Protein AF-A0A0X3ARE8-F1 (afdb_monomer_lite)

Foldseek 3Di:
DPDKDKAKAFPQDDPPGDDCVVVVVVQWDFQEDAPPTITMTINDPDPDDRDDYDDPCRRDVHDPDPQFEEAEEEVPDVCSVVVVVVVVVVCVVVVGDYHYHYDDD

Structure (mmCIF, N/CA/C/O backbone):
data_AF-A0A0X3ARE8-F1
#
_entry.id   AF-A0A0X3ARE8-F1
#
loop_
_atom_site.group_PDB
_atom_site.id
_atom_site.type_symbol
_atom_site.label_atom_id
_atom_site.label_alt_id
_atom_site.label_comp_id
_atom_site.label_asym_id
_atom_site.label_entity_id
_atom_site.label_seq_id
_atom_site.pdbx_PDB_ins_code
_atom_site.Cartn_x
_atom_site.Cartn_y
_atom_site.Cartn_z
_atom_site.occupancy
_atom_site.B_iso_or_equiv
_atom_site.auth_seq_id
_atom_site.auth_comp_id
_atom_site.auth_asym_id
_atom_site.auth_atom_id
_atom_site.pdbx_PDB_model_num
ATOM 1 N N . MET A 1 1 ? 22.165 11.917 -5.296 1.00 52.06 1 MET A N 1
ATOM 2 C CA . MET A 1 1 ? 20.782 11.415 -5.185 1.00 52.06 1 MET A CA 1
ATOM 3 C C . MET A 1 1 ? 20.579 10.477 -6.362 1.00 52.06 1 MET A C 1
ATOM 5 O O . MET A 1 1 ? 20.534 10.952 -7.488 1.00 52.06 1 MET A O 1
ATOM 9 N N . ASP A 1 2 ? 20.606 9.164 -6.132 1.00 66.00 2 ASP A N 1
ATOM 10 C CA . ASP A 1 2 ? 20.349 8.188 -7.197 1.00 66.00 2 ASP A CA 1
ATOM 11 C C . ASP A 1 2 ? 18.879 8.305 -7.598 1.00 66.00 2 ASP A C 1
ATOM 13 O O . ASP A 1 2 ? 17.991 7.902 -6.848 1.00 66.00 2 ASP A O 1
ATOM 17 N N . ILE A 1 3 ? 18.608 8.890 -8.761 1.00 69.44 3 ILE A N 1
ATOM 18 C CA . ILE A 1 3 ? 17.250 8.945 -9.296 1.00 69.44 3 ILE A CA 1
ATOM 19 C C . ILE A 1 3 ? 16.890 7.525 -9.735 1.00 69.44 3 ILE A C 1
ATOM 21 O O . ILE A 1 3 ? 17.490 6.986 -10.662 1.00 69.44 3 ILE A O 1
ATOM 25 N N . ARG A 1 4 ? 15.920 6.905 -9.063 1.00 80.25 4 ARG A N 1
ATOM 26 C CA . ARG A 1 4 ? 15.385 5.585 -9.422 1.00 80.25 4 ARG A CA 1
ATOM 27 C C . ARG A 1 4 ? 13.883 5.713 -9.633 1.00 80.25 4 ARG A C 1
ATOM 29 O O . ARG A 1 4 ? 13.137 5.699 -8.655 1.00 80.25 4 ARG A O 1
ATOM 36 N N . PRO A 1 5 ? 13.427 5.912 -10.881 1.00 92.38 5 PRO A N 1
ATOM 37 C CA . PRO A 1 5 ? 12.008 6.049 -11.158 1.00 92.38 5 PRO A CA 1
ATOM 38 C C . PRO A 1 5 ? 11.291 4.736 -10.849 1.00 92.38 5 PRO A C 1
ATOM 40 O O . PRO A 1 5 ? 11.599 3.697 -11.440 1.00 92.38 5 PRO A O 1
ATOM 43 N N . ILE A 1 6 ? 10.325 4.804 -9.937 1.00 95.12 6 ILE A N 1
ATOM 44 C CA . ILE A 1 6 ? 9.466 3.683 -9.565 1.00 95.12 6 ILE A CA 1
ATOM 45 C C . ILE A 1 6 ? 8.000 4.068 -9.687 1.00 95.12 6 ILE A C 1
ATOM 47 O O . ILE A 1 6 ? 7.633 5.231 -9.525 1.00 95.12 6 ILE A O 1
ATOM 51 N N . ILE A 1 7 ? 7.159 3.081 -9.968 1.00 96.44 7 ILE A N 1
ATOM 52 C CA . ILE A 1 7 ? 5.709 3.249 -10.033 1.00 96.44 7 ILE A CA 1
ATOM 53 C C . ILE A 1 7 ? 5.034 1.991 -9.491 1.00 96.44 7 ILE A C 1
ATOM 55 O O . ILE A 1 7 ? 5.464 0.871 -9.772 1.00 96.44 7 ILE A 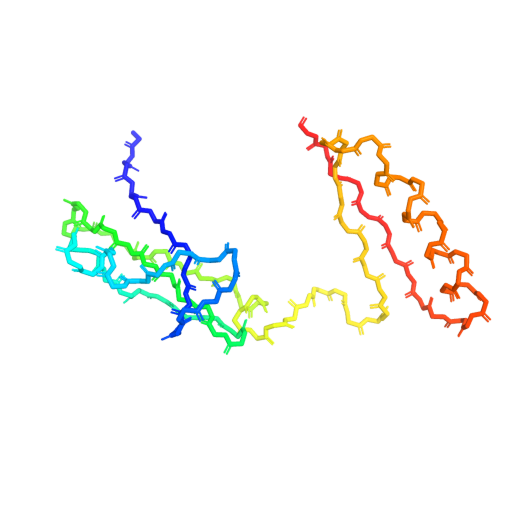O 1
ATOM 59 N N . VAL A 1 8 ? 3.962 2.178 -8.726 1.00 96.69 8 VAL A N 1
ATOM 60 C CA . VAL A 1 8 ? 3.051 1.090 -8.369 1.00 96.69 8 VAL A CA 1
ATOM 61 C C . VAL A 1 8 ? 1.957 1.023 -9.428 1.00 96.69 8 VAL A C 1
ATOM 63 O O . VAL A 1 8 ? 1.259 2.002 -9.687 1.00 96.69 8 VAL A O 1
ATOM 66 N N . SER A 1 9 ? 1.821 -0.139 -10.053 1.00 97.25 9 SER A N 1
ATOM 67 C CA . SER A 1 9 ? 0.769 -0.447 -11.018 1.00 97.25 9 SER A CA 1
ATOM 68 C C . SER A 1 9 ? 0.036 -1.717 -10.581 1.00 97.25 9 SER A C 1
ATOM 70 O O . SER A 1 9 ? 0.105 -2.134 -9.423 1.00 97.25 9 SER A O 1
ATOM 72 N N . SER A 1 10 ? -0.713 -2.322 -11.495 1.00 97.25 10 SER A N 1
ATOM 73 C CA . SER A 1 10 ? -1.488 -3.525 -11.245 1.00 97.25 10 SER A CA 1
ATOM 74 C C . SER A 1 10 ? -1.355 -4.541 -12.373 1.00 97.25 10 SER A C 1
ATOM 76 O O . SER A 1 10 ? -1.073 -4.201 -13.523 1.00 97.25 10 SER A O 1
ATOM 78 N N . THR A 1 11 ? -1.596 -5.810 -12.044 1.00 96.44 11 THR A N 1
ATOM 79 C CA . THR A 1 11 ? -1.513 -6.933 -12.992 1.00 96.44 11 THR A CA 1
ATOM 80 C C . THR A 1 11 ? -2.438 -6.770 -14.206 1.00 96.44 11 THR A C 1
ATOM 82 O O . THR A 1 11 ? -2.128 -7.274 -15.288 1.00 96.44 11 THR A O 1
ATOM 85 N N . LYS A 1 12 ? -3.557 -6.053 -14.042 1.00 95.38 12 LYS A N 1
ATOM 86 C CA . LYS A 1 12 ? -4.552 -5.687 -15.067 1.00 95.38 12 LYS A CA 1
ATOM 87 C C . LYS A 1 12 ? -4.990 -4.235 -14.841 1.00 95.38 12 LYS A C 1
ATOM 89 O O . LYS A 1 12 ? -4.960 -3.827 -13.689 1.00 95.38 12 LYS A O 1
ATOM 94 N N . PRO A 1 13 ? -5.472 -3.491 -15.855 1.00 94.12 13 PRO A N 1
ATOM 95 C CA . PRO A 1 13 ? -5.984 -2.134 -15.654 1.00 94.12 13 PRO A CA 1
ATOM 96 C C . PRO A 1 13 ? -7.036 -2.060 -14.536 1.00 94.12 13 PRO A C 1
ATOM 98 O O . PRO A 1 13 ? -7.959 -2.880 -14.484 1.00 94.12 13 PRO A O 1
ATOM 101 N N . LYS A 1 14 ? -6.889 -1.080 -13.641 1.00 93.94 14 LYS A N 1
ATOM 102 C CA . LYS A 1 14 ? -7.788 -0.821 -12.508 1.00 93.94 14 LYS A CA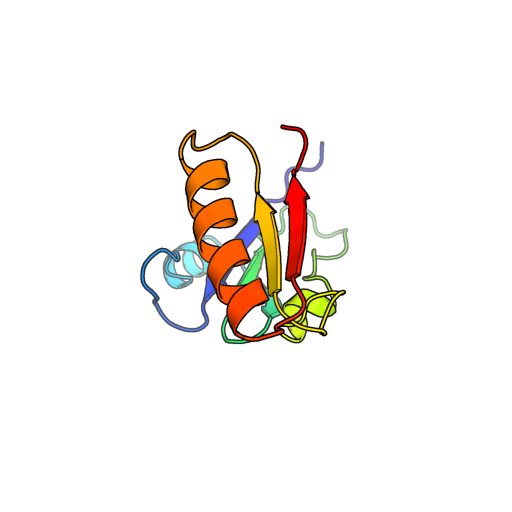 1
ATOM 103 C C . LYS A 1 14 ? -8.091 0.678 -12.420 1.00 93.94 14 LYS A C 1
ATOM 105 O O . LYS A 1 14 ? -7.206 1.474 -12.733 1.00 93.94 14 LYS A O 1
ATOM 110 N N . PRO A 1 15 ? -9.293 1.079 -11.967 1.00 93.56 15 PRO A N 1
ATOM 111 C CA . PRO A 1 15 ? -9.566 2.474 -11.637 1.00 93.56 15 PRO A CA 1
ATOM 112 C C . PRO A 1 15 ? -8.495 3.033 -10.695 1.00 93.56 15 PRO A C 1
ATOM 114 O O . PRO A 1 15 ? -8.043 2.328 -9.794 1.00 93.56 15 PRO A O 1
ATOM 117 N N . TYR A 1 16 ? -8.100 4.287 -10.916 1.00 88.25 16 TYR A N 1
ATOM 118 C CA . TYR A 1 16 ? -7.112 5.020 -10.110 1.00 88.25 16 TYR A CA 1
ATOM 119 C C . TYR A 1 16 ? -5.667 4.482 -10.139 1.00 88.25 16 TYR A C 1
ATOM 121 O O . TYR A 1 16 ? -4.797 5.086 -9.517 1.00 88.25 16 TYR A O 1
ATOM 129 N N . LEU A 1 17 ? -5.378 3.403 -10.878 1.00 93.38 17 LEU A N 1
ATOM 130 C CA . LEU A 1 17 ? -4.017 2.903 -11.098 1.00 93.38 17 LEU A CA 1
ATOM 131 C C . LEU A 1 17 ? -3.620 3.045 -12.566 1.00 93.38 17 LEU A C 1
ATOM 133 O O . LEU A 1 17 ? -4.422 2.825 -13.473 1.00 93.38 17 LEU A O 1
ATOM 137 N N . THR A 1 18 ? -2.354 3.365 -12.811 1.00 91.12 18 THR A N 1
ATOM 138 C CA . THR A 1 18 ? -1.845 3.503 -14.177 1.00 91.12 18 THR A CA 1
ATOM 139 C C . THR A 1 18 ? -1.700 2.142 -14.857 1.00 91.12 18 THR A C 1
ATOM 141 O O . THR A 1 18 ? -1.262 1.178 -14.228 1.00 91.12 18 THR A O 1
ATOM 144 N N . ASP A 1 19 ? -2.003 2.056 -16.157 1.00 95.00 19 ASP A N 1
ATOM 145 C CA . ASP A 1 19 ? -1.772 0.846 -16.957 1.00 95.00 19 ASP A CA 1
ATOM 146 C C . ASP A 1 19 ? -0.265 0.583 -17.138 1.00 95.00 19 ASP A C 1
ATOM 148 O O . ASP A 1 19 ? 0.463 1.383 -17.739 1.00 95.00 19 ASP A O 1
ATOM 152 N N . LYS A 1 20 ? 0.207 -0.577 -16.663 1.00 96.31 20 LYS A N 1
ATOM 153 C CA . LYS A 1 20 ? 1.612 -0.989 -16.772 1.00 96.31 20 LYS A CA 1
ATOM 154 C C . LYS A 1 20 ? 2.131 -1.035 -18.204 1.00 96.31 20 LYS A C 1
ATOM 156 O O . LYS A 1 20 ? 3.327 -0.837 -18.410 1.00 96.31 20 LYS A O 1
ATOM 161 N N . LYS A 1 21 ? 1.268 -1.265 -19.203 1.00 96.88 21 LYS A N 1
ATOM 162 C CA . LYS A 1 21 ? 1.678 -1.349 -20.616 1.00 96.88 21 LYS A CA 1
ATOM 163 C C . LYS A 1 21 ? 2.425 -0.097 -21.068 1.00 96.88 21 LYS A C 1
ATOM 165 O O . LYS A 1 21 ? 3.394 -0.212 -21.819 1.00 96.88 21 LYS A O 1
ATOM 170 N N . PHE A 1 22 ? 2.019 1.078 -20.579 1.00 95.69 22 PHE A N 1
ATOM 171 C CA . PHE A 1 22 ? 2.717 2.329 -20.862 1.00 95.69 22 PHE A CA 1
ATOM 172 C C . PHE A 1 22 ? 4.169 2.280 -20.368 1.00 95.69 22 PHE A C 1
ATOM 174 O O . PHE A 1 22 ? 5.087 2.564 -21.132 1.00 95.69 22 PHE A O 1
ATOM 181 N N . TYR A 1 23 ? 4.396 1.862 -19.125 1.00 96.75 23 TYR A N 1
ATOM 182 C CA . TYR A 1 23 ? 5.731 1.821 -18.523 1.00 96.75 23 TYR A CA 1
ATOM 183 C C . TYR A 1 23 ? 6.617 0.725 -19.111 1.00 96.75 23 TYR A C 1
ATOM 185 O O . TYR A 1 23 ? 7.793 0.972 -19.374 1.00 96.75 23 TYR A O 1
ATOM 193 N N . LEU A 1 24 ? 6.057 -0.454 -19.394 1.00 97.06 24 LEU A N 1
ATOM 194 C CA . LEU A 1 24 ? 6.792 -1.545 -20.042 1.00 97.06 24 LEU A CA 1
ATOM 195 C C . LEU A 1 24 ? 7.330 -1.117 -21.420 1.00 97.06 24 LEU A C 1
ATOM 197 O O . LEU A 1 24 ? 8.474 -1.414 -21.758 1.00 97.06 24 LEU A O 1
ATOM 201 N N . LYS A 1 25 ? 6.558 -0.327 -22.183 1.00 97.38 25 LYS A N 1
ATOM 202 C CA . LYS A 1 25 ? 7.024 0.283 -23.444 1.00 97.38 25 LYS A CA 1
ATOM 203 C C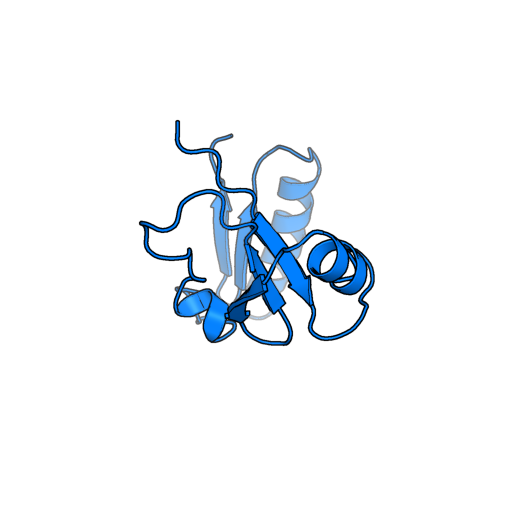 . LYS A 1 25 ? 8.194 1.259 -23.235 1.00 97.38 25 LYS A C 1
ATOM 205 O O . LYS A 1 25 ? 9.022 1.417 -24.127 1.00 97.38 25 LYS A O 1
ATOM 210 N N . HIS A 1 26 ? 8.289 1.877 -22.060 1.00 96.06 26 HIS A N 1
ATOM 211 C CA . HIS A 1 26 ? 9.343 2.824 -21.681 1.00 96.06 26 HIS A CA 1
ATOM 212 C C . HIS A 1 26 ? 10.451 2.182 -20.829 1.00 96.06 26 HIS A C 1
ATOM 214 O O . HIS A 1 26 ? 11.090 2.864 -20.032 1.00 96.06 26 HIS A O 1
ATOM 220 N N . ARG A 1 27 ? 10.722 0.882 -21.032 1.00 95.81 27 ARG A N 1
ATOM 221 C CA . ARG A 1 27 ? 11.834 0.125 -20.416 1.00 95.81 27 ARG A CA 1
ATOM 222 C C . ARG A 1 27 ? 11.735 -0.075 -18.903 1.00 95.81 27 ARG A C 1
ATOM 224 O O . ARG A 1 27 ? 12.718 -0.481 -18.286 1.00 95.81 27 ARG A O 1
ATOM 231 N N . PHE A 1 28 ? 10.574 0.172 -18.305 1.00 96.81 28 PHE A N 1
ATOM 232 C CA . PHE A 1 28 ? 10.343 -0.305 -16.950 1.00 96.81 28 PHE A CA 1
ATOM 233 C C . PHE A 1 28 ? 10.219 -1.828 -16.955 1.00 96.81 28 PHE A C 1
ATOM 235 O O . PHE A 1 28 ? 9.766 -2.432 -17.929 1.00 96.81 28 PHE A O 1
ATOM 242 N N . SER A 1 29 ? 10.571 -2.440 -15.833 1.00 96.44 29 SER A N 1
ATOM 243 C CA . SER A 1 29 ? 10.372 -3.866 -15.584 1.00 96.44 29 SER A CA 1
ATOM 244 C C . SER A 1 29 ? 9.689 -4.067 -14.241 1.00 96.44 29 SER A C 1
ATOM 246 O O . SER A 1 29 ? 9.874 -3.257 -13.334 1.00 96.44 29 SER A O 1
ATOM 248 N N . VAL A 1 30 ? 8.884 -5.123 -14.120 1.00 97.44 30 VAL A N 1
ATOM 249 C CA . VAL A 1 30 ? 8.314 -5.523 -12.830 1.00 97.44 30 VAL A CA 1
ATOM 250 C C . VAL A 1 30 ? 9.444 -6.093 -11.977 1.00 97.44 30 VAL A C 1
ATOM 252 O O . VAL A 1 30 ? 10.110 -7.037 -12.399 1.00 97.44 30 VAL A O 1
ATOM 255 N N . VAL A 1 31 ? 9.662 -5.514 -10.799 1.00 97.06 31 VAL A N 1
ATOM 256 C CA . VAL A 1 31 ? 10.740 -5.906 -9.875 1.00 97.06 31 VAL A CA 1
ATOM 257 C C . VAL A 1 31 ? 10.230 -6.506 -8.571 1.00 97.06 31 VAL A C 1
ATOM 259 O O . VAL A 1 31 ? 10.984 -7.188 -7.879 1.00 97.06 31 VAL A O 1
ATOM 262 N N . ASP A 1 32 ? 8.958 -6.281 -8.242 1.00 98.06 32 ASP A N 1
ATOM 263 C CA . ASP A 1 32 ? 8.297 -6.912 -7.105 1.00 98.06 32 ASP A CA 1
ATOM 264 C C . ASP A 1 32 ? 6.774 -6.926 -7.285 1.00 98.06 32 ASP A C 1
ATOM 266 O O . ASP A 1 32 ? 6.219 -6.214 -8.128 1.00 98.06 32 ASP A O 1
ATOM 270 N N . THR A 1 33 ? 6.087 -7.719 -6.467 1.00 98.00 33 THR A N 1
ATOM 271 C CA . THR A 1 33 ? 4.622 -7.830 -6.465 1.00 98.00 33 THR A CA 1
ATOM 272 C C . THR A 1 33 ? 4.079 -7.831 -5.043 1.00 98.00 33 THR A C 1
ATOM 274 O O . THR A 1 33 ? 4.774 -8.247 -4.116 1.00 98.00 33 THR A O 1
ATOM 277 N N . ALA A 1 34 ? 2.837 -7.383 -4.873 1.00 97.88 34 ALA A N 1
ATOM 278 C CA . ALA A 1 34 ? 2.134 -7.408 -3.597 1.00 97.88 34 ALA A CA 1
ATOM 279 C C . ALA A 1 34 ? 0.654 -7.771 -3.774 1.00 97.88 34 ALA A C 1
ATOM 281 O O . ALA A 1 34 ? 0.033 -7.472 -4.801 1.00 97.88 34 ALA A O 1
ATOM 282 N N . TYR A 1 35 ? 0.078 -8.412 -2.756 1.00 95.31 35 TYR A N 1
ATOM 283 C CA . TYR A 1 35 ? -1.348 -8.713 -2.715 1.00 95.31 35 TYR A CA 1
ATOM 284 C C . TYR A 1 35 ? -2.192 -7.426 -2.801 1.00 95.31 35 TYR A C 1
ATOM 286 O O . TYR A 1 35 ? -1.818 -6.419 -2.204 1.00 95.31 35 TYR A O 1
ATOM 294 N N . PRO A 1 36 ? -3.363 -7.433 -3.465 1.00 94.81 36 PRO A N 1
ATOM 295 C CA . PRO A 1 36 ? -3.935 -8.539 -4.243 1.00 94.81 36 PRO A CA 1
ATOM 296 C C . PRO A 1 36 ? -3.496 -8.581 -5.711 1.00 94.81 36 PRO A C 1
ATOM 298 O O . PRO A 1 36 ? -3.656 -9.603 -6.374 1.00 94.81 36 PRO A O 1
ATOM 301 N N . TYR A 1 37 ? -2.999 -7.474 -6.258 1.00 95.94 37 TYR A N 1
ATOM 302 C CA . TYR A 1 37 ? -2.687 -7.362 -7.686 1.00 95.94 37 TYR A CA 1
ATOM 303 C C . TYR A 1 37 ? -1.645 -6.286 -7.986 1.00 95.94 37 TYR A C 1
ATOM 305 O O . TYR A 1 37 ? -1.540 -5.865 -9.138 1.00 95.94 37 TYR A O 1
ATOM 313 N N . PHE A 1 38 ? -0.936 -5.786 -6.976 1.00 97.38 38 PHE A N 1
ATOM 314 C CA . PHE A 1 38 ? 0.003 -4.688 -7.152 1.00 97.38 38 PHE A CA 1
ATOM 315 C C . PHE A 1 38 ? 1.320 -5.191 -7.737 1.00 97.38 38 PHE A C 1
ATOM 317 O O . PHE A 1 38 ? 1.839 -6.238 -7.351 1.00 97.38 38 PHE A O 1
ATOM 324 N N . GLU A 1 39 ? 1.873 -4.408 -8.653 1.00 97.81 39 GLU A N 1
ATOM 325 C CA . GLU A 1 39 ? 3.196 -4.622 -9.231 1.00 97.81 39 GLU A CA 1
ATOM 326 C C . GLU A 1 39 ? 4.035 -3.366 -8.999 1.00 97.81 39 GLU A C 1
ATOM 328 O O . GLU A 1 39 ? 3.563 -2.248 -9.223 1.00 97.81 39 GLU A O 1
ATOM 333 N N . LEU A 1 40 ? 5.280 -3.547 -8.562 1.00 97.44 40 LEU A N 1
ATOM 334 C CA . LEU A 1 40 ? 6.271 -2.482 -8.487 1.00 97.44 40 LEU A CA 1
ATOM 335 C C . LEU A 1 40 ? 7.101 -2.518 -9.761 1.00 97.44 40 LEU A C 1
ATOM 337 O O . LEU A 1 40 ? 7.733 -3.532 -10.068 1.00 97.44 40 LEU A O 1
ATOM 341 N N . LEU A 1 41 ? 7.092 -1.416 -10.502 1.00 97.50 41 LEU A N 1
ATOM 342 C CA . LEU A 1 41 ? 7.878 -1.267 -11.713 1.00 97.50 41 LEU A CA 1
ATOM 343 C C . LEU A 1 41 ? 9.031 -0.302 -11.465 1.00 97.50 41 LEU A C 1
ATOM 345 O O . LEU A 1 41 ? 8.845 0.755 -10.866 1.00 97.50 41 LEU A O 1
ATOM 349 N N . GLU A 1 42 ? 10.202 -0.646 -11.987 1.00 96.25 42 GLU A N 1
ATOM 350 C CA . GLU A 1 42 ? 11.418 0.162 -1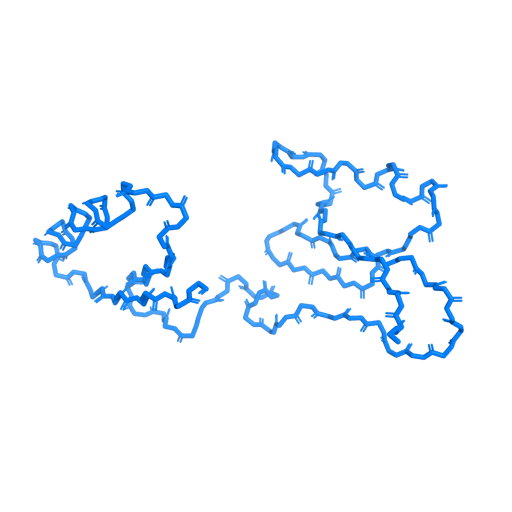1.905 1.00 96.25 42 GLU A CA 1
ATOM 351 C C . GLU A 1 42 ? 11.970 0.423 -13.308 1.00 96.25 42 GLU A C 1
ATOM 353 O O . GLU A 1 42 ? 12.072 -0.498 -14.128 1.00 96.25 42 GLU A O 1
ATOM 358 N N . LEU A 1 43 ? 12.374 1.671 -13.564 1.00 94.94 43 LEU A N 1
ATOM 359 C CA . LEU A 1 43 ? 13.280 2.003 -14.660 1.00 94.94 43 LEU A CA 1
ATOM 360 C C . LEU A 1 43 ? 14.716 1.980 -14.136 1.00 94.94 43 LEU A C 1
ATOM 362 O O . LEU A 1 43 ? 15.185 2.928 -13.504 1.00 94.94 43 LEU A O 1
ATOM 366 N N . LYS A 1 44 ? 15.424 0.886 -14.406 1.00 89.94 44 LYS A N 1
ATOM 367 C CA . LYS A 1 44 ? 16.782 0.682 -13.901 1.00 89.94 44 LYS A CA 1
ATOM 368 C C . LYS A 1 44 ? 17.795 1.508 -14.704 1.00 89.94 44 LYS A C 1
ATOM 370 O O . LYS A 1 44 ? 18.147 1.146 -15.823 1.00 89.94 44 LYS A O 1
ATOM 375 N N . LEU A 1 45 ? 18.256 2.625 -14.130 1.00 88.19 45 LEU A N 1
ATOM 376 C CA . LEU A 1 45 ? 19.227 3.531 -14.768 1.00 88.19 45 LEU A CA 1
ATOM 377 C C . LEU A 1 45 ? 20.687 3.077 -14.598 1.00 88.19 45 LEU A C 1
ATOM 379 O O . LEU A 1 45 ? 21.532 3.392 -15.434 1.00 88.19 45 LEU A O 1
ATOM 383 N N . THR A 1 46 ? 20.988 2.314 -13.545 1.00 84.75 46 THR A N 1
ATOM 384 C CA . THR A 1 46 ? 22.325 1.777 -13.252 1.00 84.75 46 THR A CA 1
ATOM 385 C C . THR A 1 46 ? 22.305 0.254 -13.226 1.00 84.75 46 THR A C 1
ATOM 387 O O . THR A 1 46 ? 21.358 -0.369 -12.748 1.00 84.75 46 THR A O 1
ATOM 390 N N . LYS A 1 47 ? 23.377 -0.384 -13.711 1.00 77.44 47 LYS A N 1
ATOM 391 C CA . LYS A 1 47 ? 23.502 -1.854 -13.658 1.00 77.44 47 LYS A CA 1
ATOM 392 C C . LYS A 1 47 ? 23.710 -2.374 -12.231 1.00 77.44 47 LYS A C 1
ATOM 394 O O . LYS A 1 47 ? 23.333 -3.503 -11.937 1.00 77.44 47 LYS A O 1
ATOM 399 N N . SER A 1 48 ? 24.283 -1.553 -11.354 1.00 78.56 48 SER A N 1
ATOM 400 C CA . SER A 1 48 ? 24.468 -1.839 -9.933 1.00 78.56 48 SER A CA 1
ATOM 401 C C . SER A 1 48 ? 23.264 -1.377 -9.107 1.00 78.56 48 SER A C 1
ATOM 403 O O . SER A 1 48 ? 22.613 -0.384 -9.436 1.00 78.56 48 SER A O 1
ATOM 405 N N . GLY A 1 49 ? 22.982 -2.103 -8.023 1.00 81.44 49 GLY A N 1
ATOM 406 C CA . GLY A 1 49 ? 21.931 -1.776 -7.059 1.00 81.44 49 GLY A CA 1
ATOM 407 C C . GLY A 1 49 ? 20.818 -2.821 -6.993 1.00 81.44 49 GLY A C 1
ATOM 408 O O . GLY A 1 49 ? 20.378 -3.365 -8.014 1.00 81.44 49 GLY A O 1
ATOM 409 N N . ASN A 1 50 ? 20.369 -3.084 -5.765 1.00 88.56 50 ASN A N 1
ATOM 410 C CA . ASN A 1 50 ? 19.194 -3.904 -5.498 1.00 88.56 50 ASN A CA 1
ATOM 411 C C . ASN A 1 50 ? 17.938 -3.134 -5.902 1.00 88.56 50 ASN A C 1
ATOM 413 O O . ASN A 1 50 ? 17.820 -1.942 -5.604 1.00 88.56 50 ASN A O 1
ATOM 417 N N . SER A 1 51 ? 17.014 -3.829 -6.558 1.00 91.75 51 SER A N 1
ATOM 418 C CA . SER A 1 51 ? 15.702 -3.272 -6.859 1.00 91.75 51 SER A CA 1
ATOM 419 C C . SER A 1 51 ? 14.889 -3.109 -5.569 1.00 91.75 51 SER A C 1
ATOM 421 O O . SER A 1 51 ? 15.025 -3.932 -4.653 1.00 91.75 51 SER A O 1
ATOM 423 N N . PRO A 1 52 ? 14.067 -2.052 -5.472 1.00 93.12 52 PRO A N 1
ATOM 424 C CA . PRO A 1 52 ? 13.194 -1.845 -4.330 1.00 93.12 52 PRO A CA 1
ATOM 425 C C . PRO A 1 52 ? 12.155 -2.962 -4.245 1.00 93.12 52 PRO A C 1
ATOM 427 O O . PRO A 1 52 ? 11.828 -3.613 -5.238 1.00 93.12 52 PRO A O 1
ATOM 430 N N . LYS A 1 53 ? 11.654 -3.182 -3.033 1.00 96.56 53 LYS A N 1
ATOM 431 C CA . LYS A 1 53 ? 10.684 -4.229 -2.728 1.00 96.56 53 LYS A CA 1
ATOM 432 C C . LYS A 1 53 ? 9.579 -3.673 -1.849 1.00 96.56 53 LYS A C 1
ATOM 434 O O . LYS A 1 53 ? 9.813 -2.759 -1.059 1.00 96.56 53 LYS A O 1
ATOM 439 N N . PHE A 1 54 ? 8.389 -4.242 -1.976 1.00 96.88 54 PHE A N 1
ATOM 440 C CA . PHE A 1 54 ? 7.333 -4.037 -0.998 1.00 96.88 54 PHE A CA 1
ATOM 441 C C . PHE A 1 54 ? 7.760 -4.598 0.360 1.00 96.88 54 PHE A C 1
ATOM 443 O O . PHE A 1 54 ? 8.531 -5.558 0.436 1.00 96.88 54 PHE A O 1
ATOM 450 N N . THR A 1 55 ? 7.230 -4.016 1.433 1.00 95.62 55 THR A N 1
ATOM 451 C CA . THR A 1 55 ? 7.347 -4.598 2.773 1.00 95.62 55 THR A CA 1
ATOM 452 C C . THR A 1 55 ? 6.597 -5.928 2.833 1.00 95.62 55 THR A C 1
ATOM 454 O O . THR A 1 55 ? 5.635 -6.143 2.092 1.00 95.62 55 THR A O 1
ATOM 457 N N . GLU A 1 56 ? 6.999 -6.818 3.742 1.00 95.50 56 GLU A N 1
ATOM 458 C CA . GLU A 1 56 ? 6.334 -8.118 3.914 1.00 95.50 56 GLU A CA 1
ATOM 459 C C . GLU A 1 56 ? 4.841 -7.973 4.239 1.00 95.50 56 GLU A C 1
ATOM 461 O O . GLU A 1 56 ? 4.010 -8.709 3.705 1.00 95.50 56 GLU A O 1
ATOM 466 N N . ASN A 1 57 ? 4.471 -6.965 5.028 1.00 94.50 57 ASN A N 1
ATOM 467 C CA . ASN A 1 57 ? 3.074 -6.642 5.315 1.00 94.50 57 ASN A CA 1
ATOM 468 C C . ASN A 1 57 ? 2.278 -6.332 4.040 1.00 94.50 57 ASN A C 1
ATOM 470 O O . ASN A 1 57 ? 1.253 -6.967 3.787 1.00 94.50 57 ASN A O 1
ATOM 474 N N . SER A 1 58 ? 2.787 -5.440 3.182 1.00 94.38 58 SER A N 1
ATOM 475 C CA . SER A 1 58 ? 2.143 -5.105 1.905 1.00 94.38 58 SER A CA 1
ATOM 476 C C . SER A 1 58 ? 2.043 -6.316 0.981 1.00 94.38 58 SER A C 1
ATOM 478 O O . SER A 1 58 ? 1.012 -6.517 0.342 1.00 94.38 58 SER A O 1
ATOM 480 N N . LYS A 1 59 ? 3.073 -7.171 0.945 1.00 96.38 59 LYS A N 1
ATOM 481 C CA . LYS A 1 59 ? 3.050 -8.402 0.140 1.00 96.38 59 LYS A CA 1
ATOM 482 C C . LYS A 1 59 ? 1.918 -9.336 0.526 1.00 96.38 59 LYS A C 1
ATOM 484 O O . LYS A 1 59 ? 1.313 -9.941 -0.353 1.00 96.38 59 LYS A O 1
ATOM 489 N N . ASN A 1 60 ? 1.621 -9.408 1.818 1.00 94.31 60 ASN A N 1
ATOM 490 C CA . ASN A 1 60 ? 0.601 -10.284 2.374 1.00 94.31 60 ASN A CA 1
ATOM 491 C C . ASN A 1 60 ? -0.760 -9.595 2.572 1.00 94.31 60 ASN A C 1
ATOM 493 O O . ASN A 1 60 ? -1.688 -10.241 3.052 1.00 94.31 60 ASN A O 1
ATOM 497 N N . GLY A 1 61 ? -0.891 -8.309 2.224 1.00 90.69 61 GLY A N 1
ATOM 498 C CA . GLY A 1 61 ? -2.119 -7.541 2.443 1.00 90.69 61 GLY A CA 1
ATOM 499 C C . GLY A 1 61 ? -2.480 -7.396 3.923 1.00 90.69 61 GLY A C 1
ATOM 500 O O . GLY A 1 61 ? -3.657 -7.447 4.268 1.00 90.69 61 GLY A O 1
ATOM 501 N N . LYS A 1 62 ? -1.473 -7.276 4.796 1.00 90.56 62 LYS A N 1
ATOM 502 C CA . LYS A 1 62 ? -1.634 -7.200 6.254 1.00 90.56 62 LYS A CA 1
ATOM 503 C C . LYS A 1 62 ? -1.116 -5.880 6.806 1.00 90.56 62 LYS A C 1
ATOM 505 O O . LYS A 1 62 ? -0.291 -5.212 6.188 1.00 90.56 62 LYS A O 1
ATOM 510 N N . THR A 1 63 ? -1.575 -5.549 8.002 1.00 89.31 63 THR A N 1
ATOM 511 C CA . THR A 1 63 ? -1.055 -4.468 8.842 1.00 89.31 63 THR A CA 1
ATOM 512 C C . THR A 1 63 ? -0.433 -5.051 10.110 1.00 89.31 63 THR A C 1
ATOM 514 O O . THR A 1 63 ? -0.658 -6.218 10.438 1.00 89.31 63 THR A O 1
ATOM 517 N N . ASP A 1 64 ? 0.350 -4.247 10.835 1.00 87.38 64 ASP A N 1
ATOM 518 C CA . ASP A 1 64 ? 0.956 -4.683 12.104 1.00 87.38 64 ASP A CA 1
ATOM 519 C C . ASP A 1 64 ? -0.110 -5.009 13.159 1.00 87.38 64 ASP A C 1
ATOM 521 O O . ASP A 1 64 ? -0.017 -6.012 13.865 1.00 87.38 64 ASP A O 1
ATOM 525 N N . ASN A 1 65 ? -1.166 -4.193 13.225 1.00 88.25 65 ASN A N 1
ATOM 526 C CA . ASN A 1 65 ? -2.346 -4.492 14.024 1.00 88.25 65 ASN A CA 1
ATOM 527 C C . ASN A 1 65 ? -3.344 -5.304 13.190 1.00 88.25 65 ASN A C 1
ATOM 529 O O . ASN A 1 65 ? -3.828 -4.812 12.172 1.00 88.25 65 ASN A O 1
ATOM 533 N N . ASN A 1 66 ? -3.665 -6.517 13.642 1.00 85.38 66 ASN A N 1
ATOM 534 C CA . ASN A 1 66 ? -4.701 -7.373 13.050 1.00 85.38 66 ASN A CA 1
ATOM 535 C C . ASN A 1 66 ? -5.924 -7.539 13.973 1.00 85.38 66 ASN A C 1
ATOM 537 O O . ASN A 1 66 ? -6.783 -8.379 13.716 1.00 85.38 66 ASN A O 1
ATOM 541 N N . ASN A 1 67 ? -5.998 -6.762 15.057 1.00 88.81 67 ASN A N 1
ATOM 542 C CA . ASN A 1 67 ? -7.092 -6.785 16.017 1.00 88.81 67 ASN A CA 1
ATOM 543 C C . ASN A 1 67 ? -7.988 -5.555 15.811 1.00 88.81 67 ASN A C 1
ATOM 545 O O . ASN A 1 67 ? -7.847 -4.554 16.510 1.00 88.81 67 ASN A O 1
ATOM 549 N N . GLY A 1 68 ? -8.881 -5.626 14.822 1.00 92.06 68 GLY A N 1
ATOM 550 C CA . GLY A 1 68 ? -9.847 -4.569 14.515 1.00 92.06 68 GLY A CA 1
ATOM 551 C C . GLY A 1 68 ? -9.341 -3.520 13.520 1.00 92.06 68 GLY A C 1
ATOM 552 O O . GLY A 1 68 ? -8.592 -3.842 12.598 1.00 92.06 68 GLY A O 1
ATOM 553 N N . PHE A 1 69 ? -9.797 -2.272 13.662 1.00 94.38 69 PHE A N 1
ATOM 554 C CA . PHE A 1 69 ? -9.525 -1.203 12.694 1.00 94.38 69 PHE A CA 1
ATOM 555 C C . PHE A 1 69 ? -8.385 -0.286 13.139 1.00 94.38 69 PHE A C 1
ATOM 557 O O . PHE A 1 69 ? -8.387 0.232 14.252 1.00 94.38 69 PHE A O 1
ATOM 564 N N . THR A 1 70 ? -7.455 0.006 12.232 1.00 94.31 70 THR A N 1
ATOM 565 C CA . THR A 1 70 ? -6.457 1.066 12.425 1.00 94.31 70 THR A CA 1
ATOM 566 C C . THR A 1 70 ? -6.690 2.181 11.410 1.00 94.31 70 THR A C 1
ATOM 568 O O . THR A 1 70 ? -6.656 1.945 10.203 1.00 94.31 70 THR A O 1
ATOM 571 N N . PHE A 1 71 ? -6.899 3.402 11.900 1.00 93.31 71 PHE A N 1
ATOM 572 C CA . PHE A 1 71 ? -7.077 4.606 11.091 1.00 93.31 71 PHE A CA 1
ATOM 573 C C . PHE A 1 71 ? -5.784 5.418 11.089 1.00 93.31 71 PHE A C 1
ATOM 575 O O . PHE A 1 71 ? -5.465 6.076 12.079 1.00 93.31 71 PHE A O 1
ATOM 582 N N . THR A 1 72 ? -5.055 5.381 9.975 1.00 92.06 72 THR A N 1
ATOM 583 C CA . THR A 1 72 ? -3.841 6.182 9.775 1.00 92.06 72 THR A CA 1
ATOM 584 C C . THR A 1 72 ? -4.141 7.341 8.831 1.00 92.06 72 THR A C 1
ATOM 586 O O . THR A 1 72 ? -4.564 7.109 7.698 1.00 92.06 72 THR A O 1
ATOM 589 N N . PHE A 1 73 ? -3.940 8.583 9.271 1.00 92.31 73 PHE A N 1
ATOM 590 C CA . PHE A 1 73 ? -4.274 9.769 8.472 1.00 92.31 73 PHE A CA 1
ATOM 591 C C . PHE A 1 73 ? -3.363 10.963 8.777 1.00 92.31 73 PHE A C 1
ATOM 593 O O . PHE A 1 73 ? -2.692 10.993 9.802 1.00 92.31 73 PHE A O 1
ATOM 600 N N . SER A 1 74 ? -3.376 11.964 7.899 1.00 90.75 74 SER A N 1
ATOM 601 C CA . SER A 1 74 ? -2.781 13.287 8.122 1.00 90.75 74 SER A CA 1
ATOM 602 C C . SER A 1 74 ? -3.778 14.381 7.734 1.00 90.75 74 SER A C 1
ATOM 604 O O . SER A 1 74 ? -4.779 14.116 7.060 1.00 90.75 74 SER A O 1
ATOM 606 N N . ASN A 1 75 ? -3.498 15.631 8.108 1.00 86.94 75 ASN A N 1
ATOM 607 C CA . ASN A 1 75 ? -4.406 16.766 7.884 1.00 86.94 75 ASN A CA 1
ATOM 608 C C . ASN A 1 75 ? -4.353 17.329 6.449 1.00 86.94 75 ASN A C 1
ATOM 610 O O . ASN A 1 75 ? -4.673 18.490 6.219 1.00 86.94 75 ASN A O 1
ATOM 614 N N . GLN A 1 76 ? -3.994 16.493 5.468 1.00 86.50 76 GLN A N 1
ATOM 615 C CA . GLN A 1 76 ? -4.059 16.829 4.038 1.00 86.50 76 GLN A CA 1
ATOM 616 C C . GLN A 1 76 ? -5.505 17.064 3.568 1.00 86.50 76 GLN A C 1
ATOM 618 O O . GLN A 1 76 ? -5.741 17.772 2.593 1.00 86.50 76 GLN A O 1
ATOM 623 N N . CYS A 1 77 ? -6.484 16.489 4.274 1.00 80.75 77 CYS A N 1
ATOM 624 C CA . CYS A 1 77 ? -7.903 16.758 4.084 1.00 80.75 77 CYS A CA 1
ATOM 625 C C . CYS A 1 77 ? -8.528 17.166 5.431 1.00 80.75 77 CYS A C 1
ATOM 627 O O . CYS A 1 77 ? -8.438 16.390 6.387 1.00 80.75 77 CYS A O 1
ATOM 629 N N . PRO A 1 78 ? -9.194 18.335 5.524 1.00 84.12 78 PRO A N 1
ATOM 630 C CA . PRO A 1 78 ? -9.711 18.855 6.794 1.00 84.12 78 PRO A CA 1
ATOM 631 C C . PRO A 1 78 ? -10.846 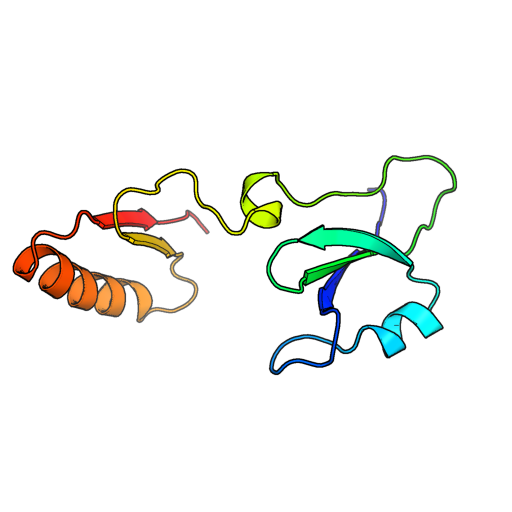18.008 7.389 1.00 84.12 78 PRO A C 1
ATOM 633 O O . PRO A 1 78 ? -11.149 18.135 8.568 1.00 84.12 78 PRO A O 1
ATOM 636 N N . PHE A 1 79 ? -11.460 17.127 6.596 1.00 89.75 79 PHE A N 1
ATOM 637 C CA . PHE A 1 79 ? -12.608 16.321 7.018 1.00 89.75 79 PHE A CA 1
ATOM 638 C C . PHE A 1 79 ? -12.224 14.957 7.617 1.00 89.75 79 PHE A C 1
ATOM 640 O O . PHE A 1 79 ? -13.085 14.259 8.149 1.00 89.75 79 PHE A O 1
ATOM 647 N N . MET A 1 80 ? -10.950 14.544 7.536 1.00 91.56 80 MET A N 1
ATOM 648 C CA . MET A 1 80 ? -10.535 13.197 7.958 1.00 91.56 80 MET A CA 1
ATOM 649 C C . MET A 1 80 ? -10.749 12.949 9.452 1.00 91.56 80 MET A C 1
ATOM 651 O O . MET A 1 80 ? -11.197 11.865 9.821 1.00 91.56 80 MET A O 1
ATOM 655 N N . GLU A 1 81 ? -10.479 13.945 10.300 1.00 91.31 81 GLU A N 1
ATOM 656 C CA . GLU A 1 81 ? -10.672 13.829 11.752 1.00 91.31 81 GLU A CA 1
ATOM 657 C C . GLU A 1 81 ? -12.142 13.557 12.105 1.00 91.31 81 GLU A C 1
ATOM 659 O O . GLU A 1 81 ? -12.439 12.633 12.865 1.00 91.31 81 GLU A O 1
ATOM 664 N N . GLU A 1 82 ? -13.071 14.301 11.496 1.00 93.25 82 GLU A N 1
ATOM 665 C CA . GLU A 1 82 ? -14.510 14.128 11.716 1.00 93.25 82 GLU A CA 1
ATOM 666 C C . GLU A 1 82 ? -14.993 12.746 11.250 1.00 93.25 82 GLU A C 1
ATOM 668 O O . GLU A 1 82 ? -15.708 12.053 11.977 1.00 93.25 82 GLU A O 1
ATOM 673 N N . TYR A 1 83 ? -14.583 12.305 10.056 1.00 94.06 83 TYR A N 1
ATOM 674 C CA . TYR A 1 83 ? -14.979 10.992 9.544 1.00 94.06 83 TYR A CA 1
ATOM 675 C C . TYR A 1 83 ? -14.466 9.850 10.415 1.00 94.06 83 TYR A C 1
ATOM 677 O O . TYR A 1 83 ? -15.219 8.917 10.699 1.00 94.06 83 TYR A O 1
ATOM 685 N N . ILE A 1 84 ? -13.216 9.932 10.874 1.00 95.19 84 ILE A N 1
ATOM 686 C CA . ILE A 1 84 ? -12.646 8.932 11.778 1.00 95.19 84 ILE A CA 1
ATOM 687 C C . ILE A 1 84 ? -13.442 8.901 13.081 1.00 95.19 84 ILE A C 1
ATOM 689 O O . ILE A 1 84 ? -13.862 7.823 13.492 1.00 95.19 84 ILE A O 1
ATOM 693 N N . TYR A 1 85 ? -13.737 10.057 13.683 1.00 94.62 85 TYR A N 1
ATOM 694 C CA . TYR A 1 85 ? -14.540 10.125 14.906 1.00 94.62 85 TYR A CA 1
ATOM 695 C C . TYR A 1 85 ? -15.897 9.420 14.757 1.00 94.62 85 TYR A C 1
ATOM 697 O O . TYR A 1 85 ? -16.271 8.600 15.596 1.00 94.62 85 TYR A O 1
ATOM 705 N N . ARG A 1 86 ? -16.605 9.662 13.648 1.00 96.44 86 ARG A N 1
ATOM 706 C CA . ARG A 1 86 ? -17.894 9.008 13.374 1.00 96.44 86 ARG A CA 1
ATOM 707 C C . ARG A 1 86 ? -17.771 7.488 13.259 1.00 96.44 86 ARG A C 1
ATOM 709 O O . ARG A 1 86 ? -18.651 6.777 13.734 1.00 96.44 86 ARG A O 1
ATOM 716 N N . ILE A 1 87 ? -16.692 6.980 12.664 1.00 96.44 87 ILE A N 1
ATOM 717 C CA . ILE A 1 87 ? -16.458 5.533 12.552 1.00 96.44 87 ILE A CA 1
ATOM 718 C C . ILE A 1 87 ? -16.078 4.925 13.910 1.00 96.44 87 ILE A C 1
ATOM 720 O O . ILE A 1 87 ? -16.498 3.809 14.215 1.00 96.44 87 ILE A O 1
ATOM 724 N N . LEU A 1 88 ? -15.331 5.647 14.751 1.00 96.81 88 LEU A N 1
ATOM 725 C CA . LEU A 1 88 ? -14.970 5.181 16.095 1.00 96.81 88 LEU A CA 1
ATOM 726 C C . LEU A 1 88 ? -16.192 5.002 16.998 1.00 96.81 88 LEU A C 1
ATOM 728 O O . LEU A 1 88 ? -16.226 4.039 17.760 1.00 96.81 88 LEU A O 1
ATOM 732 N N . ILE A 1 89 ? -17.203 5.876 16.886 1.00 97.75 89 ILE A N 1
ATOM 733 C CA . ILE A 1 89 ? -18.483 5.700 17.595 1.00 97.75 89 ILE A CA 1
ATOM 734 C C . ILE A 1 89 ? -19.083 4.332 17.253 1.00 97.75 89 ILE A C 1
ATOM 736 O O . ILE A 1 89 ? -19.400 3.561 18.154 1.00 97.75 89 ILE A O 1
ATOM 740 N N . VAL A 1 90 ? -19.150 3.995 15.962 1.00 97.62 90 VAL A N 1
ATOM 741 C CA . VAL A 1 90 ? -19.671 2.699 15.502 1.00 97.62 90 VAL A CA 1
ATOM 742 C C . VAL A 1 90 ? -18.792 1.548 15.999 1.00 97.62 90 VAL A C 1
ATOM 744 O O . VAL A 1 90 ? -19.307 0.556 16.502 1.00 97.62 90 VAL A O 1
ATOM 747 N N . CYS A 1 91 ? -17.463 1.663 15.924 1.00 97.25 91 CYS A N 1
ATOM 748 C CA . CYS A 1 91 ? -16.570 0.617 16.441 1.00 97.25 91 CYS A CA 1
ATOM 749 C C . CYS A 1 91 ? -16.834 0.338 17.928 1.00 97.25 91 CYS A C 1
ATOM 751 O O . CYS A 1 91 ? -16.911 -0.822 18.329 1.00 97.25 91 CYS A O 1
ATOM 753 N N . ASN A 1 92 ? -17.046 1.390 18.723 1.00 97.19 92 ASN A N 1
ATOM 754 C CA . ASN A 1 92 ? -17.363 1.274 20.141 1.00 97.19 92 ASN A CA 1
ATOM 755 C C . ASN A 1 92 ? -18.726 0.601 20.388 1.00 97.19 92 ASN A C 1
ATOM 757 O O . ASN A 1 92 ? -18.814 -0.287 21.230 1.00 97.19 92 ASN A O 1
ATOM 761 N N . GLU A 1 93 ? -19.768 0.957 19.627 1.00 98.12 93 GLU A N 1
ATOM 762 C CA . GLU A 1 93 ? -21.096 0.322 19.724 1.00 98.12 93 GLU A CA 1
ATOM 763 C C . GLU A 1 93 ? -21.044 -1.197 19.499 1.00 98.12 93 GLU A C 1
ATOM 765 O O . GLU A 1 93 ? -21.716 -1.958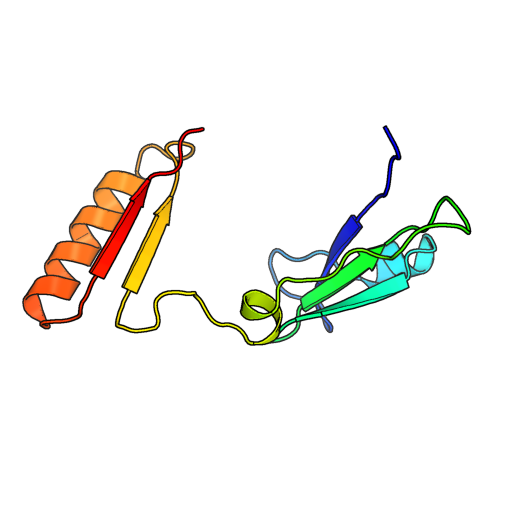 20.196 1.00 98.12 93 GLU A O 1
ATOM 770 N N . TYR A 1 94 ? -20.213 -1.649 18.557 1.00 97.38 94 TYR A N 1
ATOM 771 C CA . TYR A 1 94 ? -20.065 -3.067 18.216 1.00 97.38 94 TYR A CA 1
ATOM 772 C C . TYR A 1 94 ? -18.922 -3.774 18.963 1.00 97.38 94 TYR A C 1
ATOM 774 O O . TYR A 1 94 ? -18.636 -4.933 18.668 1.00 97.38 94 TYR A O 1
ATOM 782 N N . ASN A 1 95 ? -18.281 -3.119 19.939 1.00 96.94 95 ASN A N 1
ATOM 783 C CA . ASN A 1 95 ? -17.115 -3.641 20.667 1.00 96.94 95 ASN A CA 1
ATOM 784 C C . ASN A 1 95 ? -15.968 -4.096 19.740 1.00 96.94 95 ASN A C 1
ATOM 786 O O . ASN A 1 95 ? -15.277 -5.079 20.011 1.00 96.94 95 ASN A O 1
ATOM 790 N N . ILE A 1 96 ? -15.768 -3.386 18.628 1.00 96.88 96 ILE A N 1
ATOM 791 C CA . ILE A 1 96 ? -14.674 -3.626 17.689 1.00 96.88 96 ILE A CA 1
ATOM 792 C C . ILE A 1 96 ? -13.469 -2.796 18.145 1.00 96.88 96 ILE A C 1
ATOM 794 O O . ILE A 1 96 ? -13.574 -1.569 18.208 1.00 96.88 96 ILE A O 1
ATOM 798 N N . PRO A 1 97 ? -12.309 -3.417 18.433 1.00 96.38 97 PRO A N 1
ATOM 799 C CA . PRO A 1 97 ? -11.112 -2.666 18.778 1.00 96.38 97 PRO A CA 1
ATOM 800 C C . PRO A 1 97 ? -10.721 -1.709 17.647 1.00 96.38 97 PRO A C 1
ATOM 802 O O . PRO A 1 97 ? -10.738 -2.068 16.467 1.00 96.38 97 PRO A O 1
ATOM 805 N N . SER A 1 98 ? -10.363 -0.481 18.004 1.00 95.94 98 SER A N 1
ATOM 806 C CA . SER A 1 98 ? -9.974 0.537 17.032 1.00 95.94 98 SER A CA 1
ATOM 807 C C . SER A 1 98 ? -8.797 1.369 17.524 1.00 95.94 98 SER A C 1
ATOM 809 O O . SER A 1 98 ? -8.735 1.728 18.698 1.00 95.94 98 SER A O 1
ATOM 811 N N . THR A 1 99 ? -7.866 1.696 16.631 1.00 95.19 99 THR A N 1
ATOM 812 C CA . THR A 1 99 ? -6.681 2.521 16.911 1.00 95.19 99 THR A CA 1
ATOM 813 C C . THR A 1 99 ? -6.597 3.672 15.916 1.00 95.19 99 THR A C 1
ATOM 815 O O . THR A 1 99 ? -6.854 3.488 14.729 1.00 95.19 99 THR A O 1
ATOM 818 N N . VAL A 1 100 ? -6.211 4.858 16.386 1.00 94.38 100 VAL A N 1
ATOM 819 C CA . VAL A 1 100 ? -6.020 6.046 15.544 1.00 94.38 100 VAL A CA 1
ATOM 820 C C . VAL A 1 100 ? -4.557 6.461 15.585 1.00 94.38 100 VAL A C 1
ATOM 822 O O . VAL A 1 100 ? -3.993 6.633 16.663 1.00 94.38 100 VAL A O 1
ATOM 825 N N . ILE A 1 101 ? -3.956 6.637 14.410 1.00 93.19 101 ILE A N 1
ATOM 826 C CA . ILE A 1 101 ? -2.577 7.091 14.234 1.00 93.19 101 ILE A CA 1
ATOM 827 C C . ILE A 1 101 ? -2.611 8.341 13.355 1.00 93.19 101 ILE A C 1
ATOM 829 O O . ILE A 1 101 ? -2.836 8.265 12.145 1.00 93.19 101 ILE A O 1
ATOM 833 N N . LYS A 1 102 ? -2.392 9.505 13.965 1.00 92.56 102 LYS A N 1
ATOM 834 C CA . LYS A 1 102 ? -2.236 10.759 13.229 1.00 92.56 102 LYS A CA 1
ATOM 835 C C . LYS A 1 102 ? -0.772 10.914 12.828 1.00 92.56 102 LYS A C 1
ATOM 837 O O . LYS A 1 102 ? 0.105 10.856 13.682 1.00 92.56 102 LYS A O 1
ATOM 842 N N . LEU A 1 103 ? -0.521 11.059 11.534 1.00 91.25 103 LEU A N 1
ATOM 843 C CA . LEU A 1 103 ? 0.804 11.301 10.981 1.00 91.25 103 LEU A CA 1
ATOM 844 C C . LEU A 1 103 ? 1.096 12.801 10.995 1.00 91.25 103 LEU A C 1
ATOM 846 O O . LEU A 1 103 ? 0.268 13.597 10.537 1.00 91.25 103 LEU A O 1
ATOM 850 N N . ASP A 1 104 ? 2.286 13.153 11.470 1.00 84.62 104 ASP A N 1
ATOM 851 C CA . ASP A 1 104 ? 2.836 14.494 11.313 1.00 84.62 104 ASP A CA 1
ATOM 852 C C . ASP A 1 104 ? 3.167 14.715 9.832 1.00 84.62 104 ASP A C 1
ATOM 854 O O . ASP A 1 104 ? 3.790 13.869 9.183 1.00 84.62 104 ASP A O 1
ATOM 858 N N . SER A 1 105 ? 2.658 15.812 9.277 1.00 66.81 105 SER A N 1
ATOM 859 C CA . SER A 1 105 ? 2.858 16.209 7.878 1.00 66.81 105 SER A CA 1
ATOM 860 C C . SER A 1 105 ? 4.160 16.962 7.669 1.00 66.81 105 SER A C 1
ATOM 862 O O . SER A 1 105 ? 4.433 17.845 8.512 1.00 66.81 105 SER A O 1
#

Sequence (105 aa):
MDIRPIIVSSTKPKPYLTDKKFYLKHRFSVVDTAYPYFELLELKLTKSGNSPKFTENSKNGKTDNNNGFTFTFSNQCPFMEEYIYRILIVCNEYNIPSTVIKLDS

Secondary structure (DSSP, 8-state):
-----EEEEESS--TTS--HHHHHHTT-EEEEEETTTEEEEE---SSSSPPP---HHHHHT--S--SSEEEEE-TTSTTHHHHHHHHHHHHHHTT--EEEEEPP-

pLDDT: mean 92.19, std 7.41, range [52.06, 98.12]

Radius of gyration: 18.12 Å; chains: 1; bounding box: 46×29×44 Å

Organism: NCBI:txid1586267